Protein AF-A0A944PN44-F1 (afdb_monomer)

Structure (mmCIF, N/CA/C/O backbone):
data_AF-A0A944PN44-F1
#
_entry.id   AF-A0A944PN44-F1
#
loop_
_atom_site.group_PDB
_atom_site.id
_atom_site.type_symbol
_atom_site.label_atom_id
_atom_site.label_alt_id
_atom_site.label_comp_id
_atom_site.label_asym_id
_atom_site.label_entity_id
_atom_site.label_seq_id
_atom_site.pdbx_PDB_ins_code
_atom_site.Cartn_x
_atom_site.Cartn_y
_atom_site.Cartn_z
_atom_site.occupancy
_atom_site.B_iso_or_equiv
_atom_site.auth_seq_id
_atom_site.auth_comp_id
_atom_site.auth_asym_id
_atom_site.auth_atom_id
_atom_site.pdbx_PDB_model_num
ATOM 1 N N . MET A 1 1 ? -23.187 9.895 25.381 1.00 43.12 1 MET A N 1
ATOM 2 C CA . MET A 1 1 ? -22.015 9.642 24.504 1.00 43.12 1 MET A CA 1
ATOM 3 C C . MET A 1 1 ? -22.303 8.383 23.681 1.00 43.12 1 MET A C 1
ATOM 5 O O . MET A 1 1 ? -22.454 7.321 24.249 1.00 43.12 1 MET A O 1
ATOM 9 N N . SER A 1 2 ? -22.740 8.511 22.426 1.00 55.25 2 SER A N 1
ATOM 10 C CA . SER A 1 2 ? -21.898 8.418 21.209 1.00 55.25 2 SER A CA 1
ATOM 11 C C . SER A 1 2 ? -21.952 7.054 20.477 1.00 55.25 2 SER A C 1
ATOM 13 O O . SER A 1 2 ? -20.938 6.534 20.030 1.00 55.25 2 SER A O 1
ATOM 15 N N . VAL A 1 3 ? -23.146 6.469 20.293 1.00 49.38 3 VAL A N 1
ATOM 16 C CA . VAL A 1 3 ? -23.328 5.268 19.436 1.00 49.38 3 VAL A CA 1
ATOM 17 C C . VAL A 1 3 ? -23.488 5.649 17.951 1.00 49.38 3 VAL A C 1
ATOM 19 O O . VAL A 1 3 ? -23.112 4.892 17.059 1.00 49.38 3 VAL A O 1
ATOM 22 N N . ARG A 1 4 ? -23.939 6.883 17.665 1.00 52.41 4 ARG A N 1
ATOM 23 C CA . ARG A 1 4 ? -24.017 7.448 16.299 1.00 52.41 4 ARG A CA 1
ATOM 24 C C . ARG A 1 4 ? -22.642 7.674 15.652 1.00 52.41 4 ARG A C 1
ATOM 26 O O . ARG A 1 4 ? -22.549 7.696 14.430 1.00 52.41 4 ARG A O 1
ATOM 33 N N . SER A 1 5 ? -21.581 7.783 16.456 1.00 53.59 5 SER A N 1
ATOM 34 C CA . SER A 1 5 ? -20.207 7.992 15.982 1.00 53.59 5 SER A CA 1
ATOM 35 C C . SER A 1 5 ? -19.621 6.745 15.302 1.00 53.59 5 SER A C 1
ATOM 37 O O . SER A 1 5 ? -18.982 6.837 14.263 1.00 53.59 5 SER A O 1
ATOM 39 N N . LEU A 1 6 ? -19.916 5.539 15.797 1.00 53.22 6 LEU A N 1
ATOM 40 C CA . LEU A 1 6 ? -19.341 4.301 15.248 1.00 53.22 6 LEU A CA 1
ATOM 41 C C . LEU A 1 6 ? -19.899 3.930 13.862 1.00 53.22 6 LEU A C 1
ATOM 43 O O . LEU A 1 6 ? -19.181 3.363 13.036 1.00 53.22 6 LEU A O 1
ATOM 47 N N . MET A 1 7 ? -21.165 4.265 13.584 1.00 56.25 7 MET A N 1
ATOM 48 C CA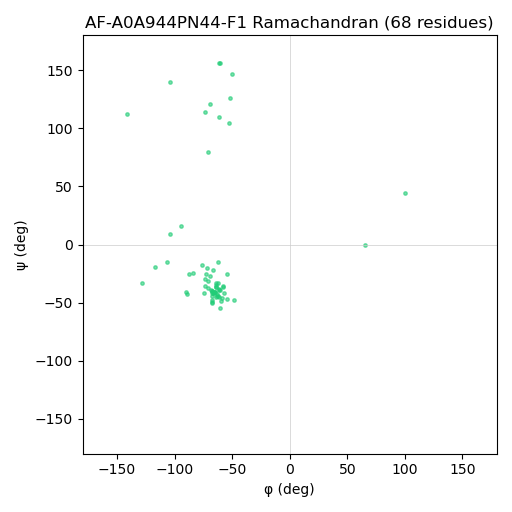 . MET A 1 7 ? -21.754 4.081 12.251 1.00 56.25 7 MET A CA 1
ATOM 49 C C . MET A 1 7 ? -21.221 5.108 11.246 1.00 56.25 7 MET A C 1
ATOM 51 O O . MET A 1 7 ? -20.982 4.745 10.093 1.00 56.25 7 MET A O 1
ATOM 55 N N . SER A 1 8 ? -20.959 6.350 11.678 1.00 68.00 8 SER A N 1
ATOM 56 C CA . SER A 1 8 ? -20.332 7.353 10.809 1.00 68.00 8 SER A CA 1
ATOM 57 C C . SER A 1 8 ? -18.880 6.987 10.496 1.00 68.00 8 SER A C 1
ATOM 59 O O . SER A 1 8 ? -18.484 7.077 9.341 1.00 68.00 8 SER A O 1
ATOM 61 N N . VAL A 1 9 ? -18.125 6.457 11.467 1.00 65.81 9 VAL A N 1
ATOM 62 C CA . VAL A 1 9 ? -16.748 5.975 11.267 1.00 65.81 9 VAL A CA 1
ATOM 63 C C . VAL A 1 9 ? -16.701 4.825 10.260 1.00 65.81 9 VAL A C 1
ATOM 65 O O . VAL A 1 9 ? -15.887 4.856 9.342 1.00 65.81 9 VAL A O 1
ATOM 68 N N . ARG A 1 10 ? -17.597 3.832 10.355 1.00 71.94 10 ARG A N 1
ATOM 69 C CA . ARG A 1 10 ? -17.656 2.730 9.374 1.00 71.94 10 ARG A CA 1
ATOM 70 C C . ARG A 1 10 ? -18.007 3.206 7.962 1.00 71.94 10 ARG A C 1
ATOM 72 O O . ARG A 1 10 ? -17.391 2.750 7.000 1.00 71.94 10 ARG A O 1
ATOM 79 N N . ALA A 1 11 ? -18.964 4.122 7.832 1.00 75.56 11 ALA A N 1
ATOM 80 C CA . ALA A 1 11 ? -19.349 4.688 6.539 1.00 75.56 11 ALA A CA 1
ATOM 81 C C . ALA A 1 11 ? -18.230 5.555 5.935 1.00 75.56 11 ALA A C 1
ATOM 83 O O . ALA A 1 11 ? -17.943 5.466 4.740 1.00 75.56 11 ALA A O 1
ATOM 84 N N . LEU A 1 12 ? -17.545 6.335 6.774 1.00 71.06 12 LEU A N 1
ATOM 85 C CA . LEU A 1 12 ? -16.387 7.138 6.397 1.00 71.06 12 LEU A CA 1
ATOM 86 C C . LEU A 1 12 ? -15.227 6.244 5.932 1.00 71.06 12 LEU A C 1
ATOM 88 O O . LEU A 1 12 ? -14.662 6.487 4.871 1.00 71.06 12 LEU A O 1
ATOM 92 N N . LEU A 1 13 ? -14.937 5.154 6.651 1.00 70.94 13 LEU A N 1
ATOM 93 C CA . LEU A 1 13 ? -13.926 4.160 6.269 1.00 70.94 13 LEU A CA 1
ATOM 94 C C . LEU A 1 13 ? -14.248 3.478 4.933 1.00 70.94 13 LEU A C 1
ATOM 96 O O . LEU A 1 13 ? -13.347 3.252 4.129 1.00 70.94 13 LEU A O 1
ATOM 100 N N . ALA A 1 14 ? -15.519 3.179 4.659 1.00 75.88 14 ALA A N 1
ATOM 101 C CA . ALA A 1 14 ? -15.937 2.609 3.378 1.00 75.88 14 ALA A CA 1
ATOM 102 C C . ALA A 1 14 ? -15.763 3.604 2.214 1.00 75.88 14 ALA A C 1
ATOM 104 O O . ALA A 1 14 ? -15.293 3.226 1.139 1.00 75.88 14 ALA A O 1
ATOM 105 N N . ARG A 1 15 ? -16.081 4.886 2.438 1.00 67.94 15 ARG A N 1
ATOM 106 C CA . ARG A 1 15 ? -15.902 5.971 1.459 1.00 67.94 15 ARG A CA 1
ATOM 107 C C . ARG A 1 15 ? -14.419 6.242 1.186 1.00 67.94 15 ARG A C 1
ATOM 109 O O . ARG A 1 15 ? -14.022 6.331 0.030 1.00 67.94 15 ARG A O 1
ATOM 116 N N . VAL A 1 16 ? -13.593 6.287 2.231 1.00 68.44 16 VAL A N 1
ATOM 117 C CA . VAL A 1 16 ? -12.131 6.409 2.122 1.00 68.44 16 VAL A CA 1
ATOM 118 C C . VAL A 1 16 ? -11.549 5.198 1.393 1.00 68.44 16 VAL A C 1
ATOM 120 O O . VAL A 1 16 ? -10.768 5.374 0.467 1.00 68.44 16 VAL A O 1
ATOM 123 N N . ARG A 1 17 ? -11.991 3.971 1.710 1.00 65.44 17 ARG A N 1
ATOM 124 C CA . ARG A 1 17 ? -11.594 2.746 0.994 1.00 65.44 17 ARG A CA 1
ATOM 125 C C . ARG A 1 17 ? -11.929 2.804 -0.497 1.00 65.44 17 ARG A C 1
ATOM 127 O O . ARG A 1 17 ? -11.145 2.292 -1.287 1.00 65.44 17 ARG A O 1
ATOM 134 N N . PHE A 1 18 ? -13.055 3.405 -0.878 1.00 71.25 18 PHE A N 1
ATOM 135 C CA . PHE A 1 18 ? -13.426 3.620 -2.278 1.00 71.25 18 PHE A CA 1
ATOM 136 C C . PHE A 1 18 ? -12.481 4.624 -2.965 1.00 71.25 18 PHE A C 1
ATOM 138 O O . PHE A 1 18 ? -11.882 4.286 -3.979 1.00 71.25 18 PHE A O 1
ATOM 145 N N . TYR A 1 19 ? -12.236 5.792 -2.361 1.00 55.78 19 TYR A N 1
ATOM 146 C CA . TYR A 1 19 ? -11.316 6.815 -2.895 1.00 55.78 19 TYR A CA 1
ATOM 147 C C . TYR A 1 19 ? -9.847 6.350 -2.975 1.00 55.78 19 TYR A C 1
ATOM 149 O O . TYR A 1 19 ? -9.141 6.641 -3.936 1.00 55.78 19 TYR A O 1
ATOM 157 N N . VAL A 1 20 ? -9.398 5.552 -2.006 1.00 57.94 20 VAL A N 1
ATOM 158 C CA . VAL A 1 20 ? -8.076 4.897 -1.968 1.00 57.94 20 VAL A CA 1
ATOM 159 C C . VAL A 1 20 ? -7.933 3.790 -3.019 1.00 57.94 20 VAL A C 1
ATOM 161 O O . VAL A 1 20 ? -6.822 3.436 -3.427 1.00 57.94 20 VAL A O 1
ATOM 164 N N . ARG A 1 21 ? -9.04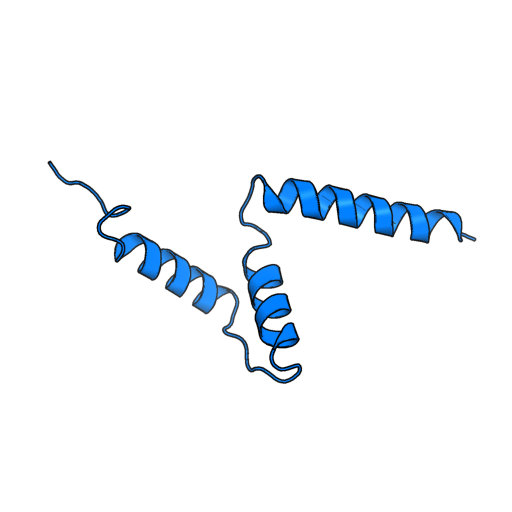7 3.178 -3.425 1.00 56.81 21 ARG A N 1
ATOM 165 C CA . ARG A 1 21 ? -9.062 2.194 -4.510 1.00 56.81 21 ARG A CA 1
ATOM 166 C C . ARG A 1 21 ? -8.887 2.870 -5.865 1.00 56.81 21 ARG A C 1
ATOM 168 O O . ARG A 1 21 ? -8.300 2.254 -6.744 1.00 56.81 21 ARG A O 1
ATOM 175 N N . GLU A 1 22 ? -9.341 4.113 -5.968 1.00 52.47 22 GLU A N 1
ATOM 176 C CA . GLU A 1 22 ? -9.359 4.862 -7.215 1.00 52.47 22 GLU A CA 1
ATOM 177 C C . GLU A 1 22 ? -8.075 5.669 -7.460 1.00 52.47 22 GLU A C 1
ATOM 179 O O . GLU A 1 22 ? -7.615 5.675 -8.595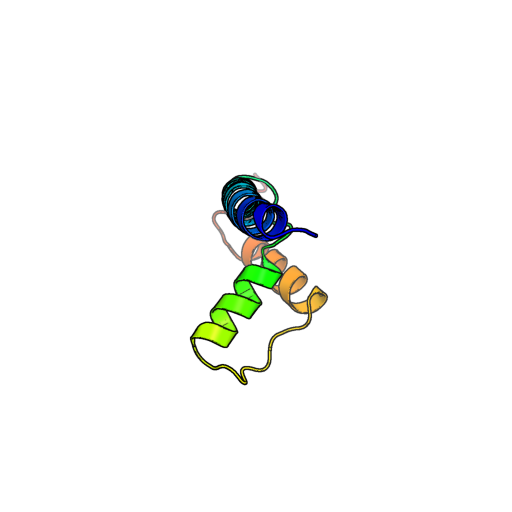 1.00 52.47 22 GLU A O 1
ATOM 184 N N . PHE A 1 23 ? -7.473 6.339 -6.455 1.00 49.09 23 PHE A N 1
ATOM 185 C CA . PHE A 1 23 ? -6.665 7.521 -6.820 1.00 49.09 23 PHE A CA 1
ATOM 186 C C . PHE A 1 23 ? -5.210 7.689 -6.333 1.00 49.09 23 PHE A C 1
ATOM 188 O O . PHE A 1 23 ? -4.439 8.257 -7.094 1.00 49.09 23 PHE A O 1
ATOM 195 N N . SER A 1 24 ? -4.755 7.249 -5.149 1.00 53.31 24 SER A N 1
ATOM 196 C CA . SER A 1 24 ? -3.446 7.763 -4.647 1.00 53.31 24 SER A CA 1
ATOM 197 C C . SER A 1 24 ? -2.316 6.750 -4.465 1.00 53.31 24 SER A C 1
ATOM 199 O O . SER A 1 24 ? -1.153 7.130 -4.375 1.00 53.31 24 SER A O 1
ATOM 201 N N . GLY A 1 25 ? -2.605 5.450 -4.376 1.00 58.81 25 GLY A N 1
ATOM 202 C CA . GLY A 1 25 ? -1.578 4.466 -4.015 1.00 58.81 25 GLY A CA 1
ATOM 203 C C . GLY A 1 25 ? -1.018 4.607 -2.585 1.00 58.81 25 GLY A C 1
ATOM 204 O O . GLY A 1 25 ? -0.228 3.751 -2.191 1.00 58.81 25 GLY A O 1
ATOM 205 N N . GLU A 1 26 ? -1.465 5.586 -1.787 1.00 59.44 26 GLU A N 1
ATOM 206 C CA . GLU A 1 26 ? -0.971 5.853 -0.423 1.00 59.44 26 GLU A CA 1
ATOM 207 C C . GLU A 1 26 ? -1.223 4.683 0.542 1.00 59.44 26 GLU A C 1
ATOM 209 O O . GLU A 1 26 ? -0.384 4.366 1.388 1.00 59.44 26 GLU A O 1
ATOM 214 N N . ALA A 1 27 ? -2.331 3.955 0.364 1.00 71.44 27 ALA A N 1
ATOM 215 C CA . ALA A 1 27 ? -2.652 2.774 1.174 1.00 71.44 27 ALA A CA 1
ATOM 216 C C . ALA A 1 27 ? -2.205 1.444 0.539 1.00 71.44 27 ALA A C 1
ATOM 218 O O . ALA A 1 27 ? -2.696 0.376 0.913 1.00 71.44 27 ALA A O 1
ATOM 219 N N . ALA A 1 28 ? -1.326 1.470 -0.468 1.00 82.12 28 ALA A N 1
ATOM 220 C CA . ALA A 1 28 ? -0.926 0.248 -1.166 1.00 82.12 28 ALA A CA 1
ATOM 221 C C . ALA A 1 28 ? -0.240 -0.765 -0.239 1.00 82.12 28 ALA A C 1
ATOM 223 O O . ALA A 1 28 ? -0.520 -1.957 -0.326 1.00 82.12 28 ALA A O 1
ATOM 224 N N . TYR A 1 29 ? 0.595 -0.292 0.684 1.00 86.19 29 TYR A N 1
ATOM 225 C CA . TYR A 1 29 ? 1.226 -1.158 1.677 1.00 86.19 29 TYR A CA 1
ATOM 226 C C . TYR A 1 29 ? 0.221 -1.740 2.670 1.00 86.19 29 TYR A C 1
ATOM 228 O O . TYR A 1 29 ? 0.289 -2.921 2.978 1.00 86.19 29 TYR A O 1
ATOM 236 N N . ASP A 1 30 ? -0.739 -0.945 3.152 1.00 86.38 30 ASP A N 1
ATOM 237 C CA . ASP A 1 30 ? -1.734 -1.436 4.111 1.00 86.38 30 ASP A CA 1
ATOM 238 C C . ASP A 1 30 ? -2.597 -2.523 3.464 1.00 86.38 30 ASP A C 1
ATOM 240 O O . ASP A 1 30 ? -2.943 -3.520 4.096 1.00 86.38 30 ASP A O 1
ATOM 244 N N . ARG A 1 31 ? -2.877 -2.382 2.161 1.00 85.56 31 ARG A N 1
ATOM 245 C CA . ARG A 1 31 ? -3.524 -3.416 1.350 1.00 85.56 31 ARG A CA 1
ATOM 246 C C . ARG A 1 31 ? -2.642 -4.656 1.181 1.00 85.56 31 ARG A C 1
ATOM 248 O O . ARG A 1 31 ? -3.167 -5.758 1.290 1.00 85.56 31 ARG A O 1
ATOM 255 N N . TYR A 1 32 ? -1.340 -4.486 0.950 1.00 89.62 32 TYR A N 1
ATOM 256 C CA . TYR A 1 32 ? -0.369 -5.584 0.900 1.00 89.62 32 TYR A CA 1
ATOM 257 C C . TYR A 1 32 ? -0.313 -6.355 2.227 1.00 89.62 32 TYR A C 1
ATOM 259 O O . TYR A 1 32 ? -0.461 -7.572 2.222 1.00 89.62 32 TYR A O 1
ATOM 267 N N . VAL A 1 33 ? -0.195 -5.664 3.364 1.00 90.94 33 VAL A N 1
ATOM 268 C CA . VAL A 1 33 ? -0.162 -6.289 4.696 1.00 90.94 33 VAL A CA 1
ATOM 269 C C . VAL A 1 33 ? -1.481 -6.990 5.002 1.00 90.94 33 VAL A C 1
ATOM 271 O O . VAL A 1 33 ? -1.473 -8.127 5.468 1.00 90.94 33 VAL A O 1
ATOM 274 N N . ALA A 1 34 ? -2.617 -6.344 4.723 1.00 87.69 34 ALA A N 1
ATOM 275 C CA . ALA A 1 34 ? -3.928 -6.958 4.907 1.00 87.69 34 ALA A CA 1
ATOM 276 C C . ALA A 1 34 ? -4.095 -8.215 4.040 1.00 87.69 34 ALA A C 1
ATOM 278 O O . ALA A 1 34 ? -4.652 -9.204 4.503 1.00 87.69 34 ALA A O 1
ATOM 279 N N . HIS A 1 35 ? -3.588 -8.191 2.806 1.00 88.19 35 HIS A N 1
ATOM 280 C CA . HIS A 1 35 ? -3.608 -9.341 1.913 1.00 88.19 35 HIS A CA 1
ATOM 281 C C . HIS A 1 35 ? -2.709 -10.475 2.424 1.00 88.19 35 HIS A C 1
ATOM 283 O O . HIS A 1 35 ? -3.195 -11.592 2.585 1.00 88.19 35 HIS A O 1
ATOM 289 N N . ALA A 1 36 ? -1.452 -10.189 2.777 1.00 89.38 36 ALA A N 1
ATOM 290 C CA . ALA A 1 36 ? -0.535 -11.175 3.350 1.00 89.38 36 ALA A CA 1
ATOM 291 C C . ALA A 1 36 ? -1.139 -11.843 4.597 1.00 89.38 36 ALA A C 1
ATOM 293 O O . ALA A 1 36 ? -1.214 -13.066 4.678 1.00 89.38 36 ALA A O 1
ATOM 294 N N . ARG A 1 37 ? -1.697 -11.035 5.507 1.00 88.06 37 ARG A N 1
ATOM 295 C CA . ARG A 1 37 ? -2.323 -11.518 6.746 1.00 88.06 37 ARG A CA 1
ATOM 296 C C . ARG A 1 37 ? -3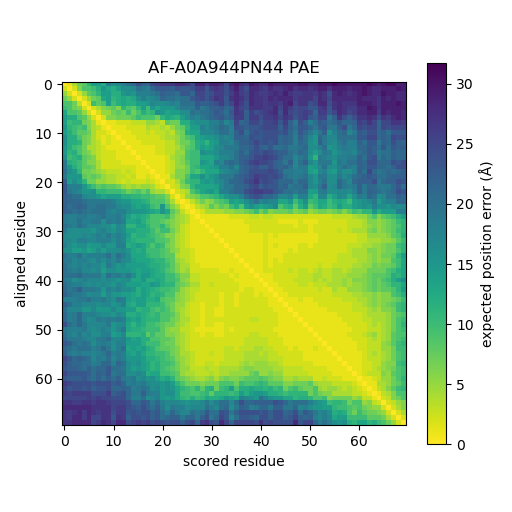.652 -12.233 6.556 1.00 88.06 37 ARG A C 1
ATOM 298 O O . ARG A 1 37 ? -4.072 -12.973 7.439 1.00 88.06 37 ARG A O 1
ATOM 305 N N . SER A 1 38 ? -4.324 -12.016 5.427 1.00 87.88 38 SER A N 1
ATOM 306 C CA . SER A 1 38 ? -5.523 -12.782 5.081 1.00 87.88 38 SER A CA 1
ATOM 307 C C . SER A 1 38 ? -5.200 -14.217 4.659 1.00 87.88 38 SER A C 1
ATOM 309 O O . SER A 1 38 ? -6.052 -15.086 4.811 1.00 87.88 38 SER A O 1
ATOM 311 N N . HIS A 1 39 ? -3.980 -14.462 4.164 1.00 87.69 39 HIS A N 1
ATOM 312 C CA . HIS A 1 39 ? -3.488 -15.797 3.820 1.00 87.69 39 HIS A CA 1
ATOM 313 C C . HIS A 1 39 ? -2.799 -16.482 5.004 1.00 87.69 39 HIS A C 1
ATOM 315 O O . HIS A 1 39 ? -3.049 -17.659 5.247 1.00 87.69 39 HIS A O 1
ATOM 321 N N . ASP A 1 40 ? -1.980 -15.743 5.751 1.00 91.81 40 ASP A N 1
ATOM 322 C CA . ASP A 1 40 ? -1.346 -16.209 6.984 1.00 91.81 40 ASP A CA 1
ATOM 323 C C . ASP A 1 40 ? -1.321 -15.070 8.020 1.00 91.81 40 ASP A C 1
ATOM 325 O O . ASP A 1 40 ? -0.591 -14.091 7.835 1.00 91.81 40 ASP A O 1
ATOM 329 N N . PRO A 1 41 ? -2.073 -15.181 9.133 1.00 91.75 41 PRO A N 1
ATOM 330 C CA . PRO A 1 41 ? -2.105 -14.165 10.185 1.00 91.75 41 PRO A CA 1
ATOM 331 C C . PRO A 1 41 ? -0.731 -13.792 10.762 1.00 91.75 41 PRO A C 1
ATOM 333 O O . PRO A 1 41 ? -0.572 -12.675 11.263 1.00 91.75 41 PRO A O 1
ATOM 336 N N . HIS A 1 42 ? 0.247 -14.698 10.689 1.00 93.19 42 HIS A N 1
ATOM 337 C CA . HIS A 1 42 ? 1.601 -14.526 11.212 1.00 93.19 42 HIS A CA 1
ATOM 338 C C . HIS A 1 42 ? 2.645 -14.241 10.130 1.00 93.19 42 HIS A C 1
ATOM 340 O O . HIS A 1 42 ? 3.833 -14.188 10.447 1.00 93.19 42 HIS A O 1
ATOM 346 N N . ALA A 1 43 ? 2.213 -13.993 8.889 1.00 92.44 43 ALA A N 1
ATOM 347 C CA . ALA A 1 43 ? 3.106 -13.687 7.785 1.00 92.44 43 ALA A CA 1
ATOM 348 C C . ALA A 1 43 ? 4.068 -12.549 8.145 1.00 92.44 43 ALA A C 1
ATOM 350 O O . ALA A 1 43 ? 3.652 -11.437 8.509 1.00 92.44 43 ALA A O 1
ATOM 351 N N . GLU A 1 44 ? 5.361 -12.812 7.985 1.00 95.75 44 GLU A N 1
ATOM 352 C CA . GLU A 1 44 ? 6.366 -11.767 8.030 1.00 95.75 44 GLU A CA 1
ATOM 353 C C . GLU A 1 44 ? 6.201 -10.881 6.791 1.00 95.75 44 GLU A C 1
ATOM 355 O O . GLU A 1 44 ? 6.225 -11.337 5.647 1.00 95.75 44 GLU A O 1
ATOM 360 N N . VAL A 1 45 ? 5.967 -9.592 7.022 1.00 93.81 45 VAL A N 1
ATOM 361 C CA . VAL A 1 45 ? 5.735 -8.620 5.955 1.00 93.81 45 VAL A CA 1
ATOM 362 C C . VAL A 1 45 ? 6.978 -7.768 5.756 1.00 93.81 45 VAL A C 1
ATOM 364 O O . VAL A 1 45 ? 7.601 -7.328 6.721 1.00 93.81 45 VAL A O 1
ATOM 367 N N . GLN A 1 46 ? 7.311 -7.484 4.493 1.00 94.44 46 GLN A N 1
ATOM 368 C CA . GLN A 1 46 ? 8.325 -6.492 4.151 1.00 94.44 46 GLN A CA 1
ATOM 369 C C . GLN A 1 46 ? 8.073 -5.181 4.890 1.00 94.44 46 GLN A C 1
ATOM 371 O O . GLN A 1 46 ? 6.928 -4.771 5.067 1.00 94.44 46 GLN A O 1
ATOM 376 N N . THR A 1 47 ? 9.146 -4.478 5.246 1.00 93.75 47 THR A N 1
ATOM 377 C CA . THR A 1 47 ? 9.026 -3.101 5.732 1.00 93.75 47 THR A CA 1
ATOM 378 C C . THR A 1 47 ? 8.421 -2.201 4.652 1.00 93.75 47 THR A C 1
ATOM 380 O O . THR A 1 47 ? 8.558 -2.465 3.454 1.00 93.75 47 THR A O 1
ATOM 383 N N . ARG A 1 48 ? 7.801 -1.087 5.062 1.00 89.75 48 ARG A N 1
ATOM 384 C CA . ARG A 1 48 ? 7.218 -0.093 4.141 1.00 89.75 48 ARG A CA 1
ATOM 385 C C . ARG A 1 48 ? 8.185 0.311 3.026 1.00 89.75 48 ARG A C 1
ATOM 387 O O . ARG A 1 48 ? 7.824 0.277 1.856 1.00 89.75 48 ARG A O 1
ATOM 394 N N . ARG A 1 49 ? 9.427 0.631 3.396 1.00 90.06 49 ARG A N 1
ATOM 395 C CA . ARG A 1 49 ? 10.470 1.054 2.455 1.00 90.06 49 ARG A CA 1
ATOM 396 C C . ARG A 1 49 ? 10.854 -0.052 1.469 1.00 90.06 49 ARG A C 1
ATOM 398 O O . ARG A 1 49 ? 11.065 0.234 0.295 1.00 90.06 49 ARG A O 1
ATOM 405 N N . ALA A 1 50 ? 10.964 -1.296 1.936 1.00 94.31 50 ALA A N 1
ATOM 406 C CA . ALA A 1 50 ? 11.290 -2.432 1.074 1.00 94.31 50 ALA A CA 1
ATOM 407 C C . ALA A 1 50 ? 10.166 -2.708 0.065 1.00 94.31 50 ALA A C 1
ATOM 409 O O . ALA A 1 50 ? 10.441 -2.877 -1.119 1.00 94.31 50 ALA A O 1
ATOM 410 N N . PHE A 1 51 ? 8.909 -2.640 0.514 1.00 93.06 51 PHE A N 1
ATOM 411 C CA . PHE A 1 51 ? 7.742 -2.768 -0.356 1.00 93.06 51 PHE A CA 1
ATOM 412 C C . PHE A 1 51 ? 7.714 -1.700 -1.459 1.00 93.06 51 PHE A C 1
ATOM 414 O O . PHE A 1 51 ? 7.468 -2.016 -2.620 1.00 93.06 51 PHE A O 1
ATOM 421 N N . GLU A 1 52 ? 7.971 -0.438 -1.112 1.00 89.88 52 GLU A N 1
ATOM 422 C CA . GLU A 1 52 ? 7.993 0.655 -2.090 1.00 89.88 52 GLU A CA 1
ATOM 423 C C . GLU A 1 52 ? 9.121 0.492 -3.107 1.00 89.88 52 GLU A C 1
ATOM 425 O O . GLU A 1 52 ? 8.881 0.675 -4.298 1.00 89.88 52 GLU A O 1
ATOM 430 N N . ARG A 1 53 ? 10.315 0.076 -2.662 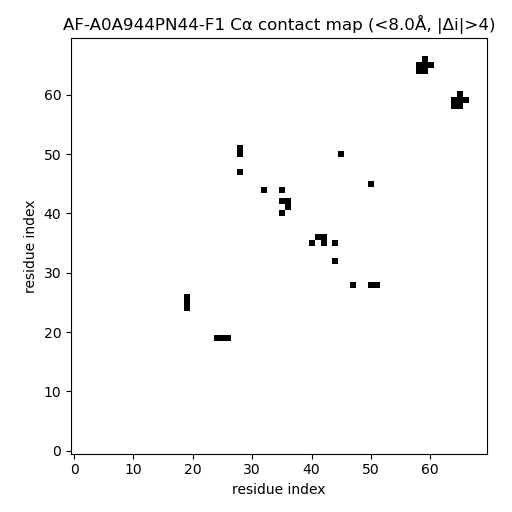1.00 92.19 53 ARG A N 1
ATOM 431 C CA . ARG A 1 53 ? 11.428 -0.237 -3.564 1.00 92.19 53 ARG A CA 1
ATOM 432 C C . ARG A 1 53 ? 11.057 -1.364 -4.527 1.00 92.19 53 ARG A C 1
ATOM 434 O O . ARG A 1 53 ? 11.088 -1.148 -5.728 1.00 92.19 53 ARG A O 1
ATOM 441 N N . ALA A 1 54 ? 10.611 -2.509 -4.012 1.00 90.75 54 ALA A N 1
ATOM 442 C CA . ALA A 1 54 ? 10.235 -3.655 -4.838 1.00 90.75 54 ALA A CA 1
ATOM 443 C C . ALA A 1 54 ? 9.128 -3.312 -5.849 1.00 90.75 54 ALA A C 1
ATOM 445 O O . ALA A 1 54 ? 9.126 -3.803 -6.975 1.00 90.75 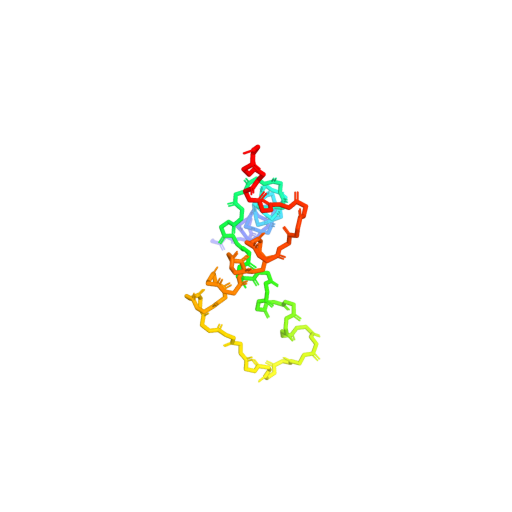54 ALA A O 1
ATOM 446 N N . ARG A 1 55 ? 8.186 -2.441 -5.465 1.00 86.56 55 ARG A N 1
ATOM 447 C CA . ARG A 1 55 ? 7.139 -1.950 -6.364 1.00 86.56 55 ARG A CA 1
ATOM 448 C C . ARG A 1 55 ? 7.700 -1.092 -7.499 1.00 86.56 55 ARG A C 1
ATOM 450 O O . ARG A 1 55 ? 7.194 -1.192 -8.613 1.00 86.56 55 ARG A O 1
ATOM 457 N N . THR A 1 56 ? 8.669 -0.227 -7.220 1.00 86.81 56 THR A N 1
ATOM 458 C CA . THR A 1 56 ? 9.344 0.575 -8.250 1.00 86.81 56 THR A CA 1
ATOM 459 C C . THR A 1 56 ? 10.184 -0.315 -9.159 1.00 86.81 56 THR A C 1
ATOM 461 O O . THR A 1 56 ? 9.996 -0.257 -10.369 1.00 86.81 56 THR A O 1
ATOM 464 N N . ASP A 1 57 ? 10.990 -1.216 -8.590 1.00 88.94 57 ASP A N 1
ATOM 465 C CA . ASP A 1 57 ? 11.828 -2.157 -9.344 1.00 88.94 57 ASP A CA 1
ATOM 466 C C . ASP A 1 57 ? 10.977 -3.015 -10.298 1.00 88.94 57 ASP A C 1
ATOM 468 O O . ASP A 1 57 ? 11.326 -3.210 -11.459 1.00 88.94 57 ASP A O 1
ATOM 472 N N . ALA A 1 58 ? 9.808 -3.481 -9.841 1.00 85.25 58 ALA A N 1
ATOM 473 C CA . ALA A 1 58 ? 8.880 -4.251 -10.668 1.00 85.25 58 ALA A CA 1
ATOM 474 C C . ALA A 1 58 ? 8.311 -3.451 -11.853 1.00 85.25 58 ALA A C 1
ATOM 476 O O . ALA A 1 58 ? 8.049 -4.034 -12.902 1.00 85.25 58 ALA A O 1
ATOM 477 N N . ARG A 1 59 ? 8.116 -2.134 -11.700 1.00 80.50 59 ARG A N 1
ATOM 478 C CA . ARG A 1 59 ? 7.656 -1.251 -12.787 1.00 80.50 59 ARG A CA 1
ATOM 479 C C . ARG A 1 59 ? 8.764 -0.969 -13.788 1.00 80.50 59 ARG A C 1
ATOM 481 O O . ARG A 1 59 ? 8.518 -0.990 -14.985 1.00 80.50 59 ARG A O 1
ATOM 488 N N . GLU A 1 60 ? 9.979 -0.734 -13.302 1.00 80.44 60 GLU A N 1
ATOM 489 C CA . GLU A 1 60 ? 11.153 -0.534 -14.155 1.00 80.44 60 GLU A CA 1
ATOM 490 C C . GLU A 1 60 ? 11.491 -1.793 -14.962 1.00 80.44 60 GLU A C 1
ATOM 492 O O . GLU A 1 60 ? 11.877 -1.698 -16.125 1.00 80.44 60 GLU A O 1
ATOM 497 N N . ALA A 1 61 ? 11.306 -2.972 -14.362 1.00 81.19 61 ALA A N 1
ATOM 498 C CA . ALA A 1 61 ? 11.532 -4.254 -15.016 1.00 81.19 61 ALA A CA 1
ATOM 499 C C . ALA A 1 61 ? 10.422 -4.651 -16.006 1.00 81.19 61 ALA A C 1
ATOM 501 O O . ALA A 1 61 ? 10.655 -5.538 -16.828 1.00 81.19 61 ALA A O 1
ATOM 502 N N . ASP A 1 62 ? 9.228 -4.045 -15.941 1.00 77.56 62 ASP A N 1
ATOM 503 C CA . ASP A 1 62 ? 8.139 -4.347 -16.873 1.00 77.56 62 ASP A CA 1
ATOM 504 C C . ASP A 1 62 ? 8.443 -3.724 -18.250 1.00 77.56 62 ASP A C 1
ATOM 506 O O . ASP A 1 62 ? 8.411 -2.498 -18.391 1.00 77.56 62 ASP A O 1
ATOM 510 N N . PRO A 1 63 ? 8.666 -4.524 -19.312 1.00 69.94 63 PRO A N 1
ATOM 511 C CA . PRO A 1 63 ? 8.988 -4.007 -20.645 1.00 69.94 63 PRO A CA 1
ATOM 512 C C . PRO A 1 63 ? 7.879 -3.137 -21.261 1.00 69.94 63 PRO A C 1
ATOM 514 O O . PRO A 1 63 ? 8.108 -2.457 -22.260 1.00 69.94 63 PRO A O 1
ATOM 517 N N . ARG A 1 64 ? 6.661 -3.184 -20.704 1.00 73.12 64 ARG A N 1
ATOM 518 C CA . ARG A 1 64 ? 5.508 -2.380 -21.132 1.00 73.12 64 ARG A CA 1
A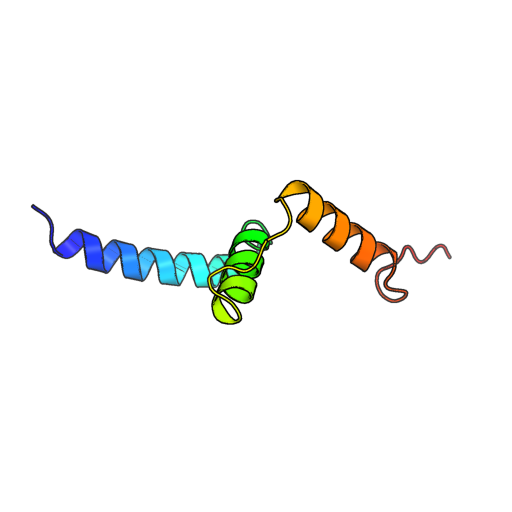TOM 519 C C . ARG A 1 64 ? 5.460 -1.014 -20.448 1.00 73.12 64 ARG A C 1
ATOM 521 O O . ARG A 1 64 ? 4.857 -0.099 -21.005 1.00 73.12 64 ARG A O 1
ATOM 528 N N . GLU A 1 65 ? 6.056 -0.893 -19.260 1.00 66.75 65 GLU A N 1
ATOM 529 C CA . GLU A 1 65 ? 6.087 0.334 -18.448 1.00 66.75 65 GLU A CA 1
ATOM 530 C C . GLU A 1 65 ? 7.467 1.017 -18.441 1.00 66.75 65 GLU A C 1
ATOM 532 O O . GLU A 1 65 ? 7.565 2.190 -18.080 1.00 66.75 65 GLU A O 1
ATOM 537 N N . GLY A 1 66 ? 8.523 0.319 -18.870 1.00 61.06 66 GLY A N 1
ATOM 538 C CA . GLY A 1 66 ? 9.880 0.848 -18.953 1.00 61.06 66 GLY A CA 1
ATOM 539 C C . GLY A 1 66 ? 10.019 2.057 -19.885 1.00 61.06 66 GLY A C 1
ATOM 540 O O . GLY A 1 66 ? 9.235 2.255 -20.820 1.00 61.06 66 GLY A O 1
ATOM 541 N N . PHE A 1 67 ? 11.057 2.867 -19.640 1.00 60.16 67 PHE A N 1
ATOM 542 C CA . PHE A 1 67 ? 11.444 3.974 -20.515 1.00 60.16 67 PHE A CA 1
ATOM 543 C C . PHE A 1 67 ? 11.618 3.459 -21.947 1.00 60.16 67 PHE A C 1
ATOM 545 O O . PHE A 1 67 ? 12.621 2.834 -22.289 1.00 60.16 67 PHE A O 1
ATOM 552 N N . ARG A 1 68 ? 10.641 3.759 -22.808 1.00 63.03 68 ARG A N 1
ATOM 553 C CA . ARG A 1 68 ? 10.805 3.678 -24.256 1.00 63.03 68 ARG A CA 1
ATOM 554 C C . ARG A 1 68 ? 11.725 4.823 -24.664 1.00 63.03 68 ARG A C 1
ATOM 556 O O . ARG A 1 68 ? 11.250 5.875 -25.079 1.00 63.03 68 ARG A O 1
ATOM 563 N N . CYS A 1 69 ? 13.033 4.652 -24.474 1.00 63.84 69 CYS A N 1
ATOM 564 C CA . CYS A 1 69 ? 13.978 5.409 -25.281 1.00 63.84 69 CYS A CA 1
ATOM 565 C C . CYS A 1 69 ? 13.729 4.988 -26.727 1.00 63.84 69 CYS A C 1
ATOM 567 O O . CYS A 1 69 ? 13.950 3.831 -27.090 1.00 63.84 69 CYS A O 1
ATOM 569 N N . CYS A 1 70 ? 13.164 5.922 -27.487 1.00 60.78 70 CYS A N 1
ATOM 570 C CA . CYS A 1 70 ? 13.267 5.953 -28.935 1.00 60.78 70 CYS A CA 1
ATOM 571 C C . CYS A 1 70 ? 14.728 5.809 -29.376 1.00 60.78 70 CYS A C 1
ATOM 573 O O . CYS A 1 70 ? 15.615 6.294 -28.632 1.00 60.78 70 CYS A O 1
#

Radius of gyration: 17.28 Å; Cα contacts (8 Å, |Δi|>4): 19; chains: 1; bounding box: 38×26×53 Å

pLDDT: mean 75.33, std 14.92, range [43.12, 95.75]

Mean predicted aligned error: 11.76 Å

Foldseek 3Di:
DPPPPVVVVVVVVVVVVVVCVPDDCPCVQVVVLVVQCVVPVPDDDDDPVVVVVVVVVVQCPPPVNHPPPD

Solvent-accessible surface area (backbone atoms only — not comparable to full-at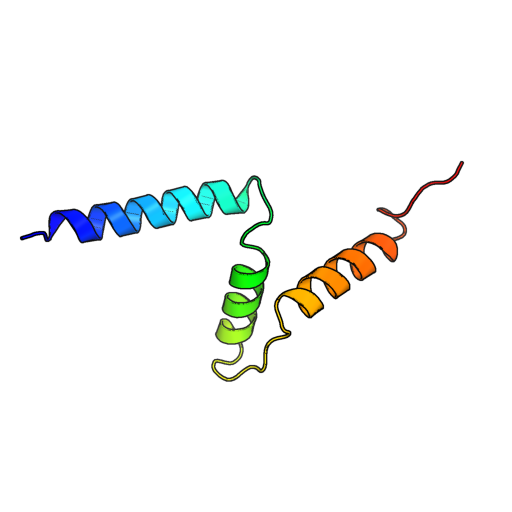om values): 4340 Å² total; per-residue (Å²): 138,71,72,72,53,59,58,52,50,54,5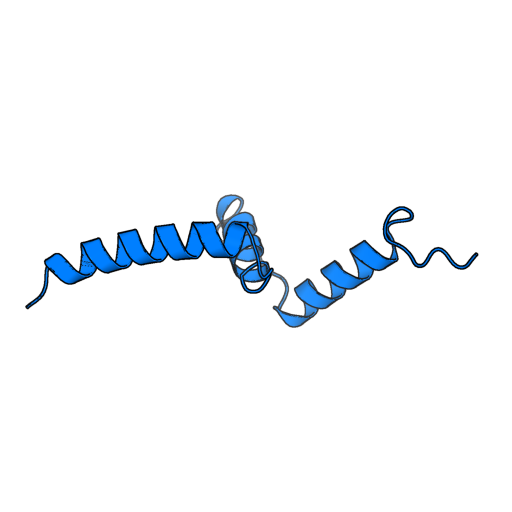2,50,51,53,51,49,52,52,51,56,71,72,72,70,63,81,59,48,63,60,50,49,52,54,51,47,38,70,77,34,82,80,59,87,69,75,53,74,69,56,48,53,49,54,55,49,52,54,42,60,66,31,86,89,68,31,88,79,76,126

Sequence (70 aa):
MSVRSLMSVRALLARVRFYVREFSGEAAYDRYVAHARSHDPHAEVQTRRAFERARTDAREADPREGFRCC

Secondary structure (DSSP, 8-state):
--SHHHHHHHHHHHHHHHHHHHS--TTHHHHHHHHHHHH-TT-----HHHHHHHHHHHHHH-TTTS----